Protein AF-A0A124E447-F1 (afdb_monomer_lite)

Organism: NCBI:txid144550

Foldseek 3Di:
DDDDDDDDDDDPDPPPQPQPPDDDDFPPDPAQKGWDGWGDDPPFIKTWIWGQPDPGIWIKIATPPVRDIDTHDPVNVVVVVVQDPVNVVVVCCPDPSVPDDDDDPDD

Structure (mmCIF, N/CA/C/O backbone):
data_AF-A0A124E447-F1
#
_entry.id   AF-A0A124E447-F1
#
loop_
_atom_site.group_PDB
_atom_site.id
_atom_site.type_symbol
_atom_site.label_atom_id
_atom_site.label_alt_id
_atom_site.label_comp_id
_atom_site.label_asym_id
_atom_site.label_entity_id
_atom_site.label_seq_id
_atom_site.pdbx_PDB_ins_code
_atom_site.Cartn_x
_atom_site.Cartn_y
_atom_site.Cartn_z
_atom_site.occupancy
_atom_site.B_iso_or_equiv
_atom_site.auth_seq_id
_atom_site.auth_comp_id
_atom_site.auth_asym_id
_atom_site.auth_atom_id
_atom_site.pdbx_PDB_model_num
ATOM 1 N N . MET A 1 1 ? 8.082 -10.561 59.383 1.00 50.31 1 MET A N 1
ATOM 2 C CA . MET A 1 1 ? 7.327 -9.709 58.445 1.00 50.31 1 MET A CA 1
ATOM 3 C C . MET A 1 1 ? 8.029 -9.699 57.097 1.00 50.31 1 MET A C 1
ATOM 5 O O . MET A 1 1 ? 9.166 -9.244 57.054 1.00 50.31 1 MET A O 1
ATOM 9 N N . PRO A 1 2 ? 7.384 -10.202 56.035 1.00 47.81 2 PRO A N 1
ATOM 10 C CA . PRO A 1 2 ? 7.639 -9.802 54.655 1.00 47.81 2 PRO A CA 1
ATOM 11 C C . PRO A 1 2 ? 6.439 -9.019 54.060 1.00 47.81 2 PRO A C 1
ATOM 13 O O . PRO A 1 2 ? 5.364 -9.020 54.665 1.00 47.81 2 PRO A O 1
ATOM 16 N N . PRO A 1 3 ? 6.638 -8.291 52.942 1.00 53.47 3 PRO A N 1
ATOM 17 C CA . PRO A 1 3 ? 5.895 -7.072 52.622 1.00 53.47 3 PRO A CA 1
ATOM 18 C C . PRO A 1 3 ? 4.687 -7.243 51.682 1.00 53.47 3 PRO A C 1
ATOM 20 O O . PRO A 1 3 ? 4.373 -8.323 51.190 1.00 53.47 3 PRO A O 1
ATOM 23 N N . LEU A 1 4 ? 4.029 -6.095 51.508 1.00 48.22 4 LEU A N 1
ATOM 24 C CA . LEU A 1 4 ? 2.782 -5.749 50.829 1.00 48.22 4 LEU A CA 1
ATOM 25 C C . LEU A 1 4 ? 2.629 -6.267 49.389 1.00 48.22 4 LEU A C 1
ATOM 27 O O . LEU A 1 4 ? 3.555 -6.224 48.583 1.00 48.22 4 LEU A O 1
ATOM 31 N N . GLN A 1 5 ? 1.390 -6.658 49.080 1.00 54.75 5 GLN A N 1
ATOM 32 C CA . GLN A 1 5 ? 0.861 -6.860 47.732 1.00 54.75 5 GLN A CA 1
ATOM 33 C C . GLN A 1 5 ? 0.923 -5.561 46.918 1.00 54.75 5 GLN A C 1
ATOM 35 O O . GLN A 1 5 ? 0.465 -4.518 47.382 1.00 54.75 5 GLN A O 1
ATOM 40 N N . HIS A 1 6 ? 1.391 -5.666 45.677 1.00 48.62 6 HIS A N 1
ATOM 41 C CA . HIS A 1 6 ? 1.031 -4.751 44.598 1.00 48.62 6 HIS A CA 1
ATOM 42 C C . HIS A 1 6 ? 0.311 -5.550 43.499 1.00 48.62 6 HIS A C 1
ATOM 44 O O . HIS A 1 6 ? 0.726 -6.676 43.212 1.00 48.62 6 HIS A O 1
ATOM 50 N N . PRO A 1 7 ? -0.780 -5.019 42.918 1.00 53.31 7 PRO A N 1
ATOM 51 C CA . PRO A 1 7 ? -1.469 -5.640 41.797 1.00 53.31 7 PRO A CA 1
ATOM 52 C C . PRO A 1 7 ? -0.794 -5.225 40.488 1.00 53.31 7 PRO A C 1
ATOM 54 O O . PRO A 1 7 ? -0.510 -4.042 40.311 1.00 53.31 7 PRO A O 1
ATOM 57 N N . ASP A 1 8 ? -0.612 -6.168 39.564 1.00 45.50 8 ASP A N 1
ATOM 58 C CA . ASP A 1 8 ? -0.240 -5.843 38.186 1.00 45.50 8 ASP A CA 1
ATOM 59 C C . ASP A 1 8 ? -1.381 -6.126 37.201 1.00 45.50 8 ASP A C 1
ATOM 61 O O . ASP A 1 8 ? -2.215 -7.010 37.431 1.00 45.50 8 ASP A O 1
ATOM 65 N N . PRO A 1 9 ? -1.464 -5.319 36.129 1.00 43.50 9 PRO A N 1
ATOM 66 C CA . PRO A 1 9 ? -2.703 -4.981 35.462 1.00 43.50 9 PRO A CA 1
ATOM 67 C C . PRO A 1 9 ? -2.891 -5.753 34.155 1.00 43.50 9 PRO A C 1
ATOM 69 O O . PRO A 1 9 ? -1.940 -6.096 33.464 1.00 43.50 9 PRO A O 1
ATOM 72 N N . ILE A 1 10 ? -4.166 -5.952 33.813 1.00 40.22 10 ILE A N 1
ATOM 73 C CA . ILE A 1 10 ? -4.711 -5.984 32.448 1.00 40.22 10 ILE A CA 1
ATOM 74 C C . ILE A 1 10 ? -3.850 -6.781 31.459 1.00 40.22 10 ILE A C 1
ATOM 76 O O . ILE A 1 10 ? -3.010 -6.252 30.736 1.00 40.22 10 ILE A O 1
ATOM 80 N N . THR A 1 11 ? -4.146 -8.076 31.387 1.00 38.34 11 THR A N 1
ATOM 81 C CA . THR A 1 11 ? -3.798 -8.964 30.279 1.00 38.34 11 THR A CA 1
ATOM 82 C C . THR A 1 11 ? -4.118 -8.291 28.940 1.00 38.34 11 THR A C 1
ATOM 84 O O . THR A 1 11 ? -5.271 -8.243 28.508 1.00 38.34 11 THR A O 1
ATOM 87 N N . SER A 1 12 ? -3.083 -7.767 28.285 1.00 36.66 12 SER A N 1
ATOM 88 C CA . SER A 1 12 ? -3.111 -7.318 26.897 1.00 36.66 12 SER A CA 1
ATOM 89 C C . SER A 1 12 ? -3.682 -8.429 26.018 1.00 36.66 12 SER A C 1
ATOM 91 O O . SER A 1 12 ? -3.065 -9.480 25.837 1.00 36.66 12 SER A O 1
ATOM 93 N N . ARG A 1 13 ? -4.885 -8.209 25.481 1.00 39.75 13 ARG A N 1
ATOM 94 C CA . ARG A 1 13 ? -5.482 -9.064 24.454 1.00 39.75 13 ARG A CA 1
ATOM 95 C C . ARG A 1 13 ? -4.649 -8.886 23.188 1.00 39.75 13 ARG A C 1
ATOM 97 O O . ARG A 1 13 ? -4.759 -7.871 22.508 1.00 39.75 13 ARG A O 1
ATOM 104 N N . ALA A 1 14 ? -3.788 -9.855 22.907 1.00 33.34 14 ALA A N 1
ATOM 105 C CA . ALA A 1 14 ? -3.136 -9.974 21.616 1.00 33.34 14 ALA A CA 1
ATOM 106 C C . ALA A 1 14 ? -4.225 -10.182 20.550 1.00 33.34 14 ALA A C 1
ATOM 108 O O . ALA A 1 14 ? -4.860 -11.235 20.503 1.00 33.34 14 ALA A 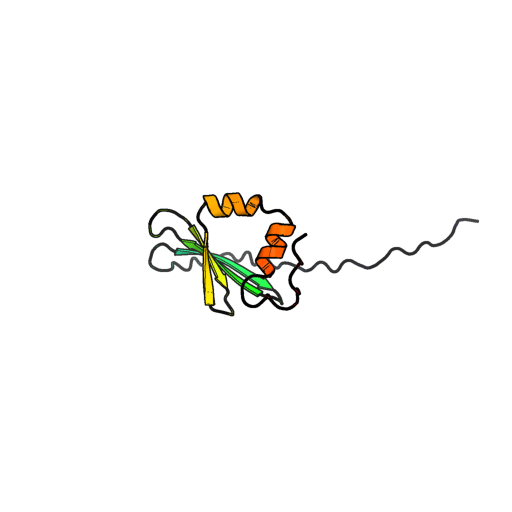O 1
ATOM 109 N N . LEU A 1 15 ? -4.475 -9.162 19.728 1.00 34.72 15 LEU A N 1
ATOM 110 C CA . LEU A 1 15 ? -5.196 -9.322 18.469 1.00 34.72 15 LEU A CA 1
ATOM 111 C C . LEU A 1 15 ? -4.318 -10.191 17.566 1.00 34.72 15 LEU A C 1
ATOM 113 O O . LEU A 1 15 ? -3.243 -9.780 17.129 1.00 34.72 15 LEU A O 1
ATOM 117 N N . ILE A 1 16 ? -4.747 -11.433 17.364 1.00 34.88 16 ILE A N 1
ATOM 118 C CA . ILE A 1 16 ? -4.091 -12.397 16.488 1.00 34.88 16 ILE A CA 1
ATOM 119 C C . ILE A 1 16 ? -4.351 -11.936 15.052 1.00 34.88 16 ILE A C 1
ATOM 121 O O . ILE A 1 16 ? -5.410 -12.196 14.485 1.00 34.88 16 ILE A O 1
ATOM 125 N N . LEU A 1 17 ? -3.377 -11.241 14.463 1.00 32.88 17 LEU A N 1
ATOM 126 C CA . LEU A 1 17 ? -3.309 -11.047 13.021 1.00 32.88 17 LEU A CA 1
ATOM 127 C C . LEU A 1 17 ? -3.038 -12.424 12.402 1.00 32.88 17 LEU A C 1
ATOM 129 O O . LEU A 1 17 ? -1.903 -12.903 12.389 1.00 32.88 17 LEU A O 1
ATOM 133 N N . THR A 1 18 ? -4.093 -13.100 11.952 1.00 35.06 18 THR A N 1
ATOM 134 C CA . THR A 1 18 ? -3.955 -14.379 11.254 1.00 35.06 18 THR A CA 1
ATOM 135 C C . THR A 1 18 ? -3.411 -14.092 9.859 1.00 35.06 18 THR A C 1
ATOM 137 O O . THR A 1 18 ? -4.161 -13.836 8.925 1.00 35.06 18 THR A O 1
ATOM 140 N N . VAL A 1 19 ? -2.086 -14.125 9.709 1.00 43.84 19 VAL A N 1
ATOM 141 C CA . VAL A 1 19 ? -1.462 -14.284 8.394 1.00 43.84 19 VAL A CA 1
ATOM 142 C C . VAL A 1 19 ? -1.733 -15.723 7.972 1.00 43.84 19 VAL A C 1
ATOM 144 O O . VAL A 1 19 ? -1.076 -16.650 8.446 1.00 43.84 19 VAL A O 1
ATOM 147 N N . VAL A 1 20 ? -2.731 -15.931 7.113 1.00 43.31 20 VAL A N 1
ATOM 148 C CA . VAL A 1 20 ? -2.947 -17.232 6.472 1.00 43.31 20 VAL A CA 1
ATOM 149 C C . VAL A 1 20 ? -1.808 -17.443 5.473 1.00 43.31 20 VAL A C 1
ATOM 151 O O . VAL A 1 20 ? -1.912 -17.120 4.296 1.00 43.31 20 VAL A O 1
ATOM 154 N N . CYS A 1 21 ? -0.679 -17.969 5.946 1.00 35.22 21 CYS A N 1
ATOM 155 C CA . CYS A 1 21 ? 0.343 -18.530 5.071 1.00 35.22 21 CYS A CA 1
ATOM 156 C C . CYS A 1 21 ? -0.105 -19.947 4.679 1.00 35.22 21 CYS A C 1
ATOM 158 O O . CYS A 1 21 ? 0.279 -20.936 5.302 1.00 35.22 21 CYS A O 1
ATOM 160 N N . GLY A 1 22 ? -1.004 -20.030 3.696 1.00 37.00 22 GLY A N 1
ATOM 161 C CA . GLY A 1 22 ? -1.438 -21.279 3.075 1.00 37.00 22 GLY A CA 1
ATOM 162 C C . GLY A 1 22 ? -0.641 -21.548 1.799 1.00 37.00 22 GLY A C 1
ATOM 163 O O . GLY A 1 22 ? -0.724 -20.788 0.839 1.00 37.00 22 GLY A O 1
ATOM 164 N N . ASN A 1 23 ? 0.137 -22.631 1.776 1.00 46.94 23 ASN A N 1
ATOM 165 C CA . ASN A 1 23 ? 0.728 -23.162 0.547 1.00 46.94 23 ASN A CA 1
ATOM 166 C C . ASN A 1 23 ? -0.372 -23.707 -0.387 1.00 46.94 23 ASN A C 1
ATOM 168 O O . ASN A 1 23 ? -1.298 -24.361 0.085 1.00 46.94 23 ASN A O 1
ATOM 172 N N . THR A 1 24 ? -0.176 -23.527 -1.705 1.00 45.59 24 THR A N 1
ATOM 173 C CA . THR A 1 24 ? -1.036 -23.907 -2.859 1.00 45.59 24 THR A CA 1
ATOM 174 C C . THR A 1 24 ? -2.359 -23.126 -2.908 1.00 45.59 24 THR A C 1
ATOM 176 O O . THR A 1 24 ? -3.161 -23.220 -1.996 1.00 45.59 24 THR A O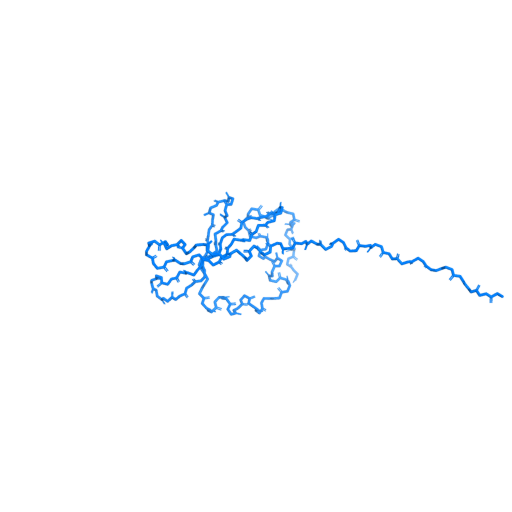 1
ATOM 179 N N . TRP A 1 25 ? -2.654 -22.274 -3.894 1.00 43.81 25 TRP A N 1
ATOM 180 C CA . TRP A 1 25 ? -2.529 -22.420 -5.345 1.00 43.81 25 TRP A CA 1
ATOM 181 C C . TRP A 1 25 ? -2.232 -21.061 -5.985 1.00 43.81 25 TRP A C 1
ATOM 183 O O . TRP A 1 25 ? -2.833 -20.053 -5.626 1.00 43.81 25 TRP A O 1
ATOM 193 N N . GLN A 1 26 ? -1.322 -21.027 -6.958 1.00 48.19 26 GLN A N 1
ATOM 194 C CA . GLN A 1 26 ? -1.164 -19.849 -7.806 1.00 48.19 26 GLN A CA 1
ATOM 195 C C . GLN A 1 26 ? -2.434 -19.683 -8.645 1.00 48.19 26 GLN A C 1
ATOM 197 O O . GLN A 1 26 ? -2.591 -20.341 -9.674 1.00 48.19 26 GLN A O 1
ATOM 202 N N . VAL A 1 27 ? -3.335 -18.799 -8.216 1.00 48.97 27 VAL A N 1
ATOM 203 C CA . VAL A 1 27 ? -4.365 -18.257 -9.099 1.00 48.97 27 VAL A CA 1
ATOM 204 C C . VAL A 1 27 ? -3.626 -17.379 -10.104 1.00 48.97 27 VAL A C 1
ATOM 206 O O . VAL A 1 27 ? -3.256 -16.237 -9.834 1.00 48.97 27 VAL A O 1
ATOM 209 N N . THR A 1 28 ? -3.305 -17.966 -11.253 1.00 52.62 28 THR A N 1
ATOM 210 C CA . THR A 1 28 ? -2.779 -17.245 -12.408 1.00 52.62 28 THR A CA 1
ATOM 211 C C . THR A 1 28 ? -3.922 -16.417 -12.978 1.00 52.62 28 THR A C 1
ATOM 213 O O . THR A 1 28 ? -4.723 -16.884 -13.781 1.00 52.62 28 THR A O 1
ATOM 216 N N . SER A 1 29 ? -4.034 -15.177 -12.508 1.00 51.59 29 SER A N 1
ATOM 217 C CA . SER A 1 29 ? -4.901 -14.185 -13.128 1.00 51.59 29 SER A CA 1
ATOM 218 C C . SER A 1 29 ? -4.308 -13.807 -14.486 1.00 51.59 29 SER A C 1
ATOM 220 O O . SER A 1 29 ? -3.138 -13.434 -14.604 1.00 51.59 29 SER A O 1
ATOM 222 N N . SER A 1 30 ? -5.105 -13.980 -15.535 1.00 57.94 30 SER A N 1
ATOM 223 C CA . SER A 1 30 ? -4.785 -13.577 -16.899 1.00 57.94 30 SER A CA 1
ATOM 224 C C . SER A 1 30 ? -4.385 -12.097 -16.949 1.00 57.94 30 SER A C 1
ATOM 226 O O . SER A 1 30 ? -5.101 -11.261 -16.408 1.00 57.94 30 SER A O 1
ATOM 228 N N . ALA A 1 31 ? -3.293 -11.790 -17.658 1.00 62.88 31 ALA A N 1
ATOM 229 C CA . ALA A 1 31 ? -2.741 -10.447 -17.880 1.00 62.88 31 ALA A CA 1
ATOM 230 C C . ALA A 1 31 ? -2.072 -9.800 -16.648 1.00 62.88 31 ALA A C 1
ATOM 232 O O . ALA A 1 31 ? -2.657 -8.973 -15.960 1.00 62.88 31 ALA A O 1
ATOM 233 N N . GLY A 1 32 ? -0.810 -10.164 -16.389 1.00 77.94 32 GLY A N 1
ATOM 234 C CA . GLY A 1 32 ? 0.168 -9.368 -15.625 1.00 77.94 32 GLY A CA 1
ATOM 235 C C . GLY A 1 32 ? -0.140 -9.035 -14.161 1.00 77.94 32 GLY A C 1
ATOM 236 O O . GLY A 1 32 ? 0.639 -8.316 -13.545 1.00 77.94 32 GLY A O 1
ATOM 237 N N . ARG A 1 33 ? -1.212 -9.558 -13.566 1.00 88.69 33 ARG A N 1
ATOM 238 C CA . ARG A 1 33 ? -1.532 -9.360 -12.148 1.00 88.69 33 ARG A CA 1
ATOM 239 C C . ARG A 1 33 ? -1.313 -10.654 -11.369 1.00 88.69 33 ARG A C 1
ATOM 241 O O . ARG A 1 33 ? -1.826 -11.706 -11.736 1.00 88.69 33 ARG A O 1
ATOM 248 N N . ARG A 1 34 ? -0.576 -10.575 -10.263 1.00 93.25 34 ARG A N 1
ATOM 249 C CA . ARG A 1 34 ? -0.334 -11.679 -9.328 1.00 93.25 34 ARG A CA 1
ATOM 250 C C . ARG A 1 34 ? -0.837 -11.296 -7.944 1.00 93.25 34 ARG A C 1
ATOM 252 O O . ARG A 1 34 ? -0.336 -10.346 -7.354 1.00 93.25 34 ARG A O 1
ATOM 259 N N . GLU A 1 35 ? -1.781 -12.051 -7.406 1.00 95.00 35 GLU A N 1
ATOM 260 C CA . GLU A 1 35 ? -2.219 -11.875 -6.021 1.00 95.00 35 GLU A CA 1
ATOM 261 C C . GLU A 1 35 ? -1.100 -12.245 -5.035 1.00 95.00 35 GLU A C 1
ATOM 263 O O . GLU A 1 35 ? -0.341 -13.193 -5.267 1.00 95.00 35 GLU A O 1
ATOM 268 N N . LEU A 1 36 ? -0.961 -11.457 -3.967 1.00 95.88 36 LEU A N 1
ATOM 269 C CA . LEU A 1 36 ? 0.073 -11.628 -2.946 1.00 95.88 36 LEU A CA 1
ATOM 270 C C . LEU A 1 36 ? -0.514 -12.066 -1.604 1.00 95.88 36 LEU A C 1
ATOM 272 O O . LEU A 1 36 ? 0.045 -12.964 -0.978 1.00 95.88 36 LEU A O 1
ATOM 276 N N . ALA A 1 37 ? -1.594 -11.419 -1.157 1.00 96.12 37 ALA A N 1
ATOM 277 C CA . ALA A 1 37 ? -2.243 -11.708 0.118 1.00 96.12 37 ALA A CA 1
ATOM 278 C C . ALA A 1 37 ? -3.652 -11.103 0.189 1.00 96.12 37 ALA A C 1
ATOM 280 O O . ALA A 1 37 ? -3.928 -10.088 -0.451 1.00 96.12 37 ALA A O 1
ATOM 281 N N . GLU A 1 38 ? -4.485 -11.664 1.061 1.00 97.44 38 GLU A N 1
ATOM 282 C CA . GLU A 1 38 ? -5.684 -11.014 1.593 1.00 97.44 38 GLU A CA 1
ATOM 283 C C . GLU A 1 38 ? -5.466 -10.707 3.079 1.00 97.44 38 GLU A C 1
ATOM 285 O O . GLU A 1 38 ? -4.969 -11.548 3.833 1.00 97.44 38 GLU A O 1
ATOM 290 N N . LEU A 1 39 ? -5.798 -9.487 3.495 1.00 95.81 39 LEU A N 1
ATOM 291 C CA . LEU A 1 39 ? -5.689 -9.014 4.872 1.00 95.81 39 LEU A CA 1
ATOM 292 C C . LEU A 1 39 ? -7.089 -8.663 5.362 1.00 95.81 39 LEU A C 1
ATOM 294 O O . LEU A 1 39 ? -7.716 -7.744 4.839 1.00 95.81 39 LEU A O 1
ATOM 298 N N . VAL A 1 40 ? -7.574 -9.404 6.355 1.00 94.06 40 VAL A N 1
ATOM 299 C CA . VAL A 1 40 ? -8.954 -9.296 6.837 1.00 94.06 40 VAL A CA 1
ATOM 300 C C . VAL A 1 40 ? -8.976 -9.220 8.358 1.00 94.06 40 VAL A C 1
ATOM 302 O O . VAL A 1 40 ? -8.283 -9.984 9.034 1.00 94.06 40 VAL A O 1
ATOM 305 N N . ASN A 1 41 ? -9.785 -8.309 8.891 1.00 90.94 41 ASN A N 1
ATOM 306 C CA . ASN A 1 41 ? -10.136 -8.221 10.306 1.00 90.94 41 ASN A CA 1
ATOM 307 C C . ASN A 1 41 ? -11.583 -7.717 10.469 1.00 90.94 41 ASN A C 1
ATOM 309 O O . ASN A 1 41 ? -12.340 -7.648 9.504 1.00 90.94 41 ASN A O 1
ATOM 313 N N . GLU A 1 42 ? -11.980 -7.378 11.694 1.00 91.88 42 GLU A N 1
ATOM 314 C CA . GLU A 1 42 ? -13.329 -6.900 12.007 1.00 91.88 42 GLU A CA 1
ATOM 315 C C . GLU A 1 42 ? -13.662 -5.496 11.468 1.00 91.88 42 GLU A C 1
ATOM 317 O O . GLU A 1 42 ? -14.814 -5.076 11.553 1.00 91.88 42 GLU A O 1
ATOM 322 N N . PHE A 1 43 ? -12.678 -4.770 10.934 1.00 87.38 43 PHE A N 1
ATOM 323 C CA . PHE A 1 43 ? -12.835 -3.399 10.443 1.00 87.38 43 PHE A CA 1
ATOM 324 C C . PHE A 1 43 ? -12.721 -3.281 8.922 1.00 87.38 43 PHE A C 1
ATOM 326 O O . PHE A 1 43 ? -13.273 -2.341 8.359 1.00 87.38 43 PHE A O 1
ATOM 333 N N . ALA A 1 44 ? -11.967 -4.170 8.267 1.00 88.94 44 ALA A N 1
ATOM 334 C CA . ALA A 1 44 ? -11.711 -4.103 6.833 1.00 88.94 44 ALA A CA 1
ATOM 335 C C . ALA A 1 44 ? -11.262 -5.452 6.251 1.00 88.94 44 ALA A C 1
ATOM 337 O O . ALA A 1 44 ? -10.674 -6.293 6.938 1.00 88.94 44 ALA A O 1
ATOM 338 N N . ALA A 1 45 ? -11.467 -5.608 4.943 1.00 94.50 45 ALA A N 1
ATOM 339 C CA . ALA A 1 45 ? -10.965 -6.721 4.150 1.00 94.50 45 ALA A CA 1
ATOM 340 C C . ALA A 1 45 ? -10.311 -6.178 2.874 1.00 94.50 45 ALA A C 1
ATOM 342 O O . ALA A 1 45 ? -10.989 -5.586 2.042 1.00 94.50 45 ALA A O 1
ATOM 343 N N . VAL A 1 46 ? -9.003 -6.376 2.701 1.00 96.62 46 VAL A N 1
ATOM 344 C CA . VAL A 1 46 ? -8.272 -5.895 1.518 1.00 96.62 46 VAL A CA 1
ATOM 345 C C . VAL A 1 46 ? -7.510 -7.015 0.823 1.00 96.62 46 VAL A C 1
ATOM 347 O O . VAL A 1 46 ? -6.910 -7.873 1.471 1.00 96.62 46 VAL A O 1
ATOM 350 N N . ARG A 1 47 ? -7.471 -6.979 -0.509 1.00 97.88 47 ARG A N 1
ATOM 351 C CA . ARG A 1 47 ? -6.618 -7.835 -1.337 1.00 97.88 47 ARG A CA 1
ATOM 352 C C . ARG A 1 47 ? -5.433 -7.042 -1.860 1.00 97.88 47 ARG A C 1
ATOM 354 O O . ARG A 1 47 ? -5.581 -5.963 -2.429 1.00 97.88 47 ARG A O 1
ATOM 361 N N . VAL A 1 48 ? -4.248 -7.619 -1.718 1.00 97.62 48 VAL A N 1
ATOM 362 C CA . VAL A 1 48 ? -2.985 -7.057 -2.191 1.00 97.62 48 VAL A CA 1
ATOM 363 C C . VAL A 1 48 ? -2.488 -7.877 -3.375 1.00 97.62 48 VAL A C 1
ATOM 365 O O . VAL A 1 48 ? -2.411 -9.105 -3.324 1.00 97.62 48 VAL A O 1
ATOM 368 N N . SER A 1 49 ? -2.147 -7.208 -4.470 1.00 96.81 49 SER A N 1
ATOM 369 C CA . SER A 1 49 ? -1.634 -7.829 -5.692 1.00 96.81 49 SER A CA 1
ATOM 370 C C . SER A 1 49 ? -0.431 -7.060 -6.239 1.00 96.81 49 SER A C 1
ATOM 372 O O . SER A 1 49 ? -0.348 -5.844 -6.112 1.00 96.81 49 SER A O 1
ATOM 374 N N . LEU A 1 50 ? 0.487 -7.760 -6.897 1.00 95.56 50 LEU A N 1
ATOM 375 C CA . LEU A 1 50 ? 1.495 -7.167 -7.768 1.00 95.56 50 LEU A CA 1
ATOM 376 C C . LEU A 1 50 ? 0.921 -7.059 -9.184 1.00 95.56 50 LEU A C 1
ATOM 378 O O . LEU A 1 50 ? 0.580 -8.075 -9.786 1.00 95.56 50 LEU A O 1
ATOM 382 N N . ASP A 1 51 ? 0.842 -5.848 -9.722 1.00 93.25 51 ASP A N 1
ATOM 383 C CA . ASP A 1 51 ? 0.497 -5.582 -11.120 1.00 93.25 51 ASP A CA 1
ATOM 384 C C . ASP A 1 51 ? 1.771 -5.235 -11.897 1.00 93.25 51 ASP A C 1
ATOM 386 O O . ASP A 1 51 ? 2.472 -4.284 -11.558 1.00 93.25 51 ASP A O 1
ATOM 390 N N . VAL A 1 52 ? 2.093 -6.018 -12.927 1.00 89.81 52 VAL A N 1
ATOM 391 C CA . VAL A 1 52 ? 3.236 -5.787 -13.829 1.00 89.81 52 VAL A CA 1
ATOM 392 C C . VAL A 1 52 ? 2.804 -5.304 -15.216 1.00 89.81 52 VAL A C 1
ATOM 394 O O . VAL A 1 52 ? 3.603 -5.308 -16.150 1.00 89.81 52 VAL A O 1
ATOM 397 N N . ASN A 1 53 ? 1.547 -4.884 -15.366 1.00 83.06 53 ASN A N 1
ATOM 398 C CA . ASN A 1 53 ? 1.050 -4.305 -16.606 1.00 83.06 53 ASN A CA 1
ATOM 399 C C . ASN A 1 53 ? 1.441 -2.819 -16.725 1.00 83.06 53 ASN A C 1
ATOM 401 O O . ASN A 1 53 ? 1.409 -2.064 -15.754 1.00 83.06 53 ASN A O 1
ATOM 405 N N . GLY A 1 54 ? 1.740 -2.361 -17.945 1.00 72.38 54 GLY A N 1
ATOM 406 C CA . GLY A 1 54 ? 1.990 -0.942 -18.233 1.00 72.38 54 GLY A CA 1
ATOM 407 C C . GLY A 1 54 ? 3.408 -0.462 -17.893 1.00 72.38 54 GLY A C 1
ATOM 408 O O . GLY A 1 54 ? 4.381 -1.177 -18.111 1.00 72.38 54 GLY 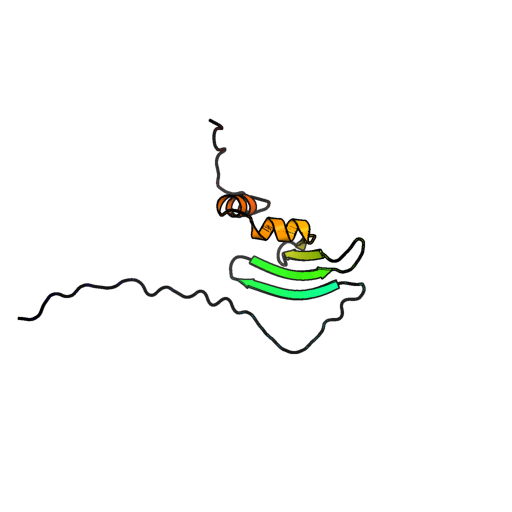A O 1
ATOM 409 N N . ASN A 1 55 ? 3.532 0.776 -17.396 1.00 73.94 55 ASN A N 1
ATOM 410 C CA . ASN A 1 55 ? 4.800 1.523 -17.258 1.00 73.94 55 ASN A CA 1
ATOM 411 C C . ASN A 1 55 ? 5.715 1.065 -16.097 1.00 73.94 55 ASN A C 1
ATOM 413 O O . ASN A 1 55 ? 6.550 1.839 -15.629 1.00 73.94 55 ASN A O 1
ATOM 417 N N . GLY A 1 56 ? 5.568 -0.170 -15.618 1.00 84.25 56 GLY A N 1
ATOM 418 C CA . GLY A 1 56 ? 6.376 -0.747 -14.543 1.00 84.25 56 GLY A CA 1
ATOM 419 C C . GLY A 1 56 ? 5.544 -1.400 -13.434 1.00 84.25 56 GLY A C 1
ATOM 420 O O . GLY A 1 56 ? 4.325 -1.229 -13.391 1.00 84.25 56 GLY A O 1
ATOM 421 N N . PRO A 1 57 ? 6.194 -2.160 -12.532 1.00 92.62 57 PRO A N 1
ATOM 422 C CA . PRO A 1 57 ? 5.516 -2.886 -11.465 1.00 92.62 57 PRO A CA 1
ATOM 423 C C . PRO A 1 57 ? 4.891 -1.931 -10.444 1.00 92.62 57 PRO A C 1
ATOM 425 O O . PRO A 1 57 ? 5.522 -0.965 -10.011 1.00 92.62 57 PRO A O 1
ATOM 428 N N . ARG A 1 58 ? 3.662 -2.228 -10.025 1.00 96.00 58 ARG A N 1
ATOM 429 C CA . ARG A 1 58 ? 2.894 -1.466 -9.033 1.00 96.00 58 ARG A CA 1
ATOM 430 C C . ARG A 1 58 ? 2.235 -2.413 -8.040 1.00 96.00 58 ARG A C 1
ATOM 432 O O . ARG A 1 58 ? 1.890 -3.544 -8.382 1.00 96.00 58 ARG A O 1
ATOM 439 N N . LEU A 1 59 ? 2.037 -1.945 -6.814 1.00 96.62 59 LEU A N 1
ATOM 440 C CA . LEU A 1 59 ? 1.221 -2.644 -5.830 1.00 96.62 59 LEU A CA 1
ATOM 441 C C . LEU A 1 59 ? -0.231 -2.206 -6.002 1.00 96.62 59 LEU A C 1
ATOM 443 O O . LEU A 1 59 ? -0.531 -1.023 -5.892 1.00 96.62 59 LEU A O 1
ATOM 447 N N . LEU A 1 60 ? -1.121 -3.149 -6.271 1.00 96.19 60 LEU A N 1
ATOM 448 C CA . LEU A 1 60 ? -2.557 -2.923 -6.276 1.00 96.19 60 LEU A CA 1
ATOM 449 C C . LEU A 1 60 ? -3.130 -3.326 -4.920 1.00 96.19 60 LEU A C 1
ATOM 451 O O . LEU A 1 60 ? -2.932 -4.458 -4.474 1.00 96.19 60 LEU A O 1
ATOM 455 N N . VAL A 1 61 ? -3.848 -2.402 -4.294 1.00 96.56 61 VAL A N 1
ATOM 456 C CA . VAL A 1 61 ? -4.615 -2.636 -3.070 1.00 96.56 61 VAL A CA 1
ATOM 457 C C . VAL A 1 61 ? -6.089 -2.447 -3.405 1.00 96.56 61 VAL A C 1
ATOM 459 O O . VAL A 1 61 ? -6.482 -1.370 -3.845 1.00 96.56 61 VAL A O 1
ATOM 462 N N . GLU A 1 62 ? -6.878 -3.500 -3.228 1.00 96.44 62 GLU A N 1
ATOM 463 C CA . GLU A 1 62 ? -8.332 -3.523 -3.415 1.00 96.44 62 GLU A CA 1
ATOM 464 C C . GLU A 1 62 ? -9.014 -3.661 -2.057 1.00 96.44 62 GLU A C 1
ATOM 466 O O . GLU A 1 62 ? -8.687 -4.574 -1.302 1.00 96.44 62 GLU A O 1
ATOM 471 N N . ASP A 1 63 ? -9.977 -2.794 -1.767 1.00 94.31 63 ASP A N 1
ATOM 472 C CA . ASP A 1 63 ? -10.944 -3.013 -0.697 1.00 94.31 63 ASP A CA 1
ATOM 473 C C . ASP A 1 63 ? -12.024 -3.985 -1.184 1.00 94.31 63 ASP A C 1
ATOM 475 O O . ASP A 1 63 ? -12.710 -3.729 -2.175 1.00 94.31 63 ASP A O 1
ATOM 479 N N . LEU A 1 64 ? -12.157 -5.117 -0.496 1.00 94.25 64 LEU A N 1
ATOM 480 C CA . LEU A 1 64 ? -13.083 -6.186 -0.860 1.00 94.25 64 LEU A CA 1
ATOM 481 C C . LEU A 1 64 ? -14.535 -5.842 -0.513 1.00 94.25 64 LEU A C 1
ATOM 483 O O . LEU A 1 64 ? -15.439 -6.442 -1.093 1.00 94.25 64 LEU A O 1
ATOM 487 N N . GLU A 1 65 ? -14.769 -4.889 0.395 1.00 90.75 65 GLU A N 1
ATOM 488 C CA . GLU A 1 65 ? -16.121 -4.463 0.758 1.00 90.75 65 GLU A CA 1
ATOM 489 C C . GLU A 1 65 ? -16.681 -3.444 -0.241 1.00 90.75 65 GLU A C 1
ATOM 491 O O . GLU A 1 65 ? -17.754 -3.652 -0.809 1.00 90.75 65 GLU A O 1
ATOM 496 N N . SER A 1 66 ? -15.956 -2.350 -0.500 1.00 88.88 66 SER A N 1
ATOM 497 C CA . SER A 1 66 ? -16.425 -1.300 -1.417 1.00 88.88 66 SER A CA 1
ATOM 498 C C . SER A 1 66 ? -16.048 -1.521 -2.885 1.00 88.88 66 SER A C 1
ATOM 500 O O . SER A 1 66 ? -16.574 -0.831 -3.764 1.00 88.88 66 SER A O 1
ATOM 502 N N . GLY A 1 67 ? -15.106 -2.425 -3.171 1.00 91.19 67 GLY A N 1
ATOM 503 C CA . GLY A 1 67 ? -14.524 -2.617 -4.503 1.00 91.19 67 GLY A CA 1
ATOM 504 C C . GLY A 1 67 ? -13.609 -1.472 -4.964 1.00 91.19 67 GLY A C 1
ATOM 505 O O . GLY A 1 67 ? -13.140 -1.482 -6.106 1.00 91.19 67 GLY A O 1
ATOM 506 N N . GLN A 1 68 ? -13.361 -0.464 -4.118 1.00 92.44 68 GLN A N 1
ATOM 507 C CA . GLN A 1 68 ? -12.408 0.604 -4.419 1.00 92.44 68 GLN A CA 1
ATOM 508 C C . GLN A 1 68 ? -10.983 0.059 -4.451 1.00 92.44 68 GLN A C 1
ATOM 510 O O . GLN A 1 68 ? -10.650 -0.902 -3.760 1.00 92.44 68 GLN A O 1
ATOM 515 N N . HIS A 1 69 ? -10.120 0.687 -5.246 1.00 93.94 69 HIS A N 1
ATOM 516 C CA . HIS A 1 69 ? -8.740 0.243 -5.365 1.00 93.94 69 HIS A CA 1
ATOM 517 C C . HIS A 1 69 ? -7.772 1.373 -5.685 1.00 93.94 69 HIS A C 1
ATOM 519 O O . HIS A 1 69 ? -8.149 2.412 -6.227 1.00 93.94 69 HIS A O 1
ATOM 525 N N . VAL A 1 70 ? -6.499 1.136 -5.380 1.00 94.44 70 VAL A N 1
ATOM 526 C CA . VAL A 1 70 ? -5.396 2.043 -5.699 1.00 94.44 70 VAL A CA 1
ATOM 527 C C . VAL A 1 70 ? -4.188 1.263 -6.205 1.00 94.44 70 VAL A C 1
ATOM 529 O O . VAL A 1 70 ? -3.874 0.183 -5.704 1.00 94.44 70 VAL A O 1
ATOM 532 N N . PHE A 1 71 ? -3.495 1.827 -7.194 1.00 94.75 71 PHE A N 1
ATOM 533 C CA . PHE A 1 71 ? -2.185 1.359 -7.635 1.00 94.75 71 PHE A CA 1
ATOM 534 C C . PHE A 1 71 ? -1.109 2.269 -7.053 1.00 94.75 71 PHE A C 1
ATOM 536 O O . PHE A 1 71 ? -1.161 3.475 -7.265 1.00 94.75 71 PHE A O 1
ATOM 543 N N . LEU A 1 72 ? -0.122 1.687 -6.382 1.00 95.19 72 LEU A N 1
ATOM 544 C CA . LEU A 1 72 ? 1.009 2.397 -5.797 1.00 95.19 72 LEU A CA 1
ATOM 545 C C . LEU A 1 72 ? 2.287 2.000 -6.529 1.00 95.19 72 LEU A C 1
ATOM 547 O O . LEU A 1 72 ? 2.673 0.826 -6.558 1.00 95.19 72 LEU A O 1
ATOM 551 N N . CYS A 1 73 ? 2.952 2.973 -7.140 1.00 94.94 73 CYS A N 1
ATOM 552 C CA . CYS A 1 73 ? 4.258 2.768 -7.747 1.00 94.94 73 CYS A CA 1
ATOM 553 C C . CYS A 1 73 ? 5.366 2.672 -6.676 1.00 94.94 73 CYS A C 1
ATOM 555 O O . CYS A 1 73 ? 5.153 3.036 -5.515 1.00 94.94 73 CYS A O 1
ATOM 557 N N . PRO A 1 74 ? 6.583 2.225 -7.041 1.00 95.12 74 PRO A N 1
ATOM 558 C CA . PRO A 1 74 ? 7.681 2.093 -6.084 1.00 95.12 74 PRO A CA 1
ATOM 559 C C . PRO A 1 74 ? 8.024 3.389 -5.334 1.00 95.12 74 PRO A C 1
ATOM 561 O O . PRO A 1 74 ? 8.384 3.330 -4.162 1.00 95.12 74 PRO A O 1
ATOM 564 N N . LEU A 1 75 ? 7.882 4.558 -5.971 1.00 94.88 75 LEU A N 1
ATOM 565 C CA . LEU A 1 75 ? 8.137 5.854 -5.329 1.00 94.88 75 LEU A CA 1
ATOM 566 C C . LEU A 1 75 ? 7.079 6.203 -4.270 1.00 94.88 75 LEU A C 1
ATOM 568 O O . LEU A 1 75 ? 7.418 6.703 -3.195 1.00 94.88 75 LEU A O 1
ATOM 572 N N . GLU A 1 76 ? 5.807 5.921 -4.553 1.00 94.62 76 GLU A N 1
ATOM 573 C CA . GLU A 1 76 ? 4.710 6.120 -3.598 1.00 94.62 76 GLU A CA 1
ATOM 574 C C . GLU A 1 76 ? 4.855 5.168 -2.411 1.00 94.62 76 GLU A C 1
ATOM 576 O O . GLU A 1 76 ? 4.714 5.596 -1.271 1.00 94.62 76 GLU A O 1
ATOM 581 N N . LEU A 1 77 ? 5.236 3.909 -2.655 1.00 96.19 77 LEU A N 1
ATOM 582 C CA . LEU A 1 77 ? 5.523 2.938 -1.594 1.00 96.19 77 LEU A CA 1
ATOM 583 C C . LEU A 1 77 ? 6.729 3.354 -0.746 1.00 96.19 77 LEU A C 1
ATOM 585 O O . LEU A 1 77 ? 6.672 3.260 0.477 1.00 96.19 77 LEU A O 1
ATOM 589 N N . ALA A 1 78 ? 7.804 3.850 -1.365 1.00 96.88 78 ALA A N 1
ATOM 590 C CA . ALA A 1 78 ? 8.953 4.370 -0.628 1.00 96.88 78 ALA A CA 1
ATOM 591 C C . ALA A 1 78 ? 8.530 5.526 0.288 1.00 96.88 78 ALA A C 1
ATOM 593 O O . ALA A 1 78 ? 8.829 5.501 1.480 1.00 96.88 78 ALA A O 1
ATOM 594 N N . SER A 1 79 ? 7.752 6.476 -0.234 1.00 95.44 79 SER A N 1
ATOM 595 C CA . SER A 1 79 ? 7.187 7.577 0.555 1.00 95.44 79 SER A CA 1
ATOM 596 C C . SER A 1 79 ? 6.259 7.075 1.667 1.00 95.44 79 SER A C 1
ATOM 598 O O . SER A 1 79 ? 6.342 7.552 2.794 1.00 95.44 79 SER A O 1
ATOM 600 N N . PHE A 1 80 ? 5.440 6.055 1.391 1.00 94.19 80 PHE A N 1
ATOM 601 C CA . PHE A 1 80 ? 4.547 5.428 2.367 1.00 94.19 80 PHE A CA 1
ATOM 602 C C . PHE A 1 80 ? 5.311 4.880 3.578 1.00 94.19 80 PHE A C 1
ATOM 604 O O . PHE A 1 80 ? 4.862 5.042 4.710 1.00 94.19 80 PHE A O 1
ATOM 611 N N . THR A 1 81 ? 6.502 4.302 3.377 1.00 95.44 81 THR A N 1
ATOM 612 C CA . THR A 1 81 ? 7.341 3.833 4.500 1.00 95.44 81 THR A CA 1
ATOM 613 C C . THR A 1 81 ? 7.895 4.956 5.378 1.00 95.44 81 THR A C 1
ATOM 615 O O . THR A 1 81 ? 8.325 4.689 6.497 1.00 95.44 81 THR A O 1
ATOM 618 N N . GLN A 1 82 ? 7.894 6.195 4.883 1.00 96.19 82 GLN A N 1
ATOM 619 C CA . GLN A 1 82 ? 8.383 7.379 5.593 1.00 96.19 82 GLN A CA 1
ATOM 620 C C . GLN A 1 82 ? 7.251 8.195 6.237 1.00 96.19 82 GLN A C 1
ATOM 622 O O . GLN A 1 82 ? 7.527 9.195 6.897 1.00 96.19 82 GLN A O 1
ATOM 627 N N . ALA A 1 83 ? 5.990 7.790 6.051 1.00 94.25 83 ALA A N 1
ATOM 628 C CA . ALA A 1 83 ? 4.833 8.503 6.577 1.00 94.25 83 ALA A CA 1
ATOM 629 C C . ALA A 1 83 ? 4.887 8.603 8.110 1.00 94.25 83 ALA A C 1
ATOM 631 O O . ALA A 1 83 ? 5.053 7.606 8.825 1.00 94.25 83 ALA A O 1
ATOM 632 N N . THR A 1 84 ? 4.709 9.816 8.633 1.00 94.62 84 THR A N 1
ATOM 633 C CA . THR A 1 84 ? 4.627 10.051 10.075 1.00 94.62 84 THR A CA 1
ATOM 634 C C . THR A 1 84 ? 3.328 9.460 10.646 1.00 94.62 84 THR A C 1
ATOM 636 O O . THR A 1 84 ? 2.404 9.105 9.908 1.00 94.62 84 THR A O 1
ATOM 639 N N . PRO A 1 85 ? 3.194 9.315 11.978 1.00 92.12 85 PRO A N 1
ATOM 640 C CA . PRO A 1 85 ? 1.909 8.962 12.580 1.00 92.12 85 PRO A CA 1
ATOM 641 C C . PRO A 1 85 ? 0.764 9.902 12.177 1.00 92.12 85 PRO A C 1
ATOM 643 O O . PRO A 1 85 ? -0.337 9.410 11.956 1.00 92.12 85 PRO A O 1
ATOM 646 N N . GLN A 1 86 ? 1.029 11.207 12.033 1.00 88.88 86 GLN A N 1
ATOM 647 C CA . GLN A 1 86 ? 0.012 12.172 11.613 1.00 88.88 86 GLN A CA 1
ATOM 648 C C . GLN A 1 86 ? -0.415 11.935 10.163 1.00 88.88 86 GLN A C 1
ATOM 650 O O . GLN A 1 86 ? -1.608 11.880 9.906 1.00 88.88 86 GLN A O 1
ATOM 655 N N . ASP A 1 87 ? 0.529 11.703 9.244 1.00 91.19 87 ASP A N 1
ATOM 656 C CA . ASP A 1 87 ? 0.200 11.417 7.837 1.00 91.19 87 ASP A CA 1
ATOM 657 C C . ASP A 1 87 ? -0.698 10.173 7.711 1.00 91.19 87 ASP A C 1
ATOM 659 O O . ASP A 1 87 ? -1.643 10.140 6.925 1.00 91.19 87 ASP A O 1
ATOM 663 N N . ARG A 1 88 ? -0.431 9.145 8.528 1.00 88.62 88 ARG A N 1
ATOM 664 C CA . ARG A 1 88 ? -1.236 7.915 8.563 1.00 88.62 88 ARG A CA 1
ATOM 665 C C . ARG A 1 88 ? -2.620 8.136 9.168 1.00 88.62 88 ARG A C 1
ATOM 667 O O . AR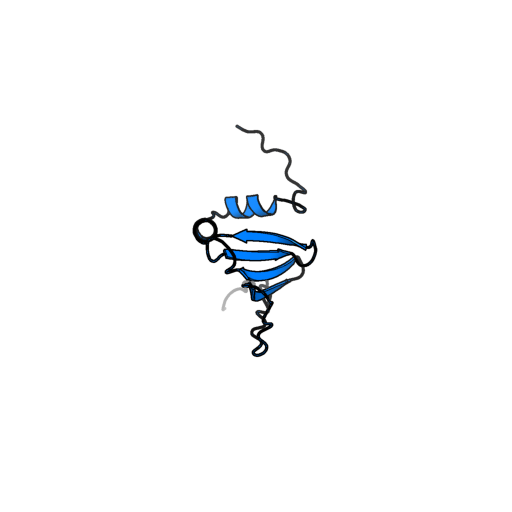G A 1 88 ? -3.581 7.548 8.682 1.00 88.62 88 ARG A O 1
ATOM 674 N N . GLU A 1 89 ? -2.724 8.960 10.211 1.00 85.94 89 GLU A N 1
ATOM 675 C CA . GLU A 1 89 ? -4.016 9.379 10.766 1.00 85.94 89 GLU A CA 1
ATOM 676 C C . GLU A 1 89 ? -4.820 10.137 9.700 1.00 85.94 89 GLU A C 1
ATOM 678 O O . GLU A 1 89 ? -5.981 9.820 9.467 1.00 85.94 89 GLU A O 1
ATOM 683 N N . ASP A 1 90 ? -4.175 11.063 8.989 1.00 85.88 90 ASP A N 1
ATOM 684 C CA . ASP A 1 90 ? -4.762 11.871 7.919 1.00 85.88 90 ASP A CA 1
ATOM 685 C C . ASP A 1 90 ? -5.333 11.014 6.777 1.00 85.88 90 ASP A C 1
ATOM 687 O O . ASP A 1 90 ? -6.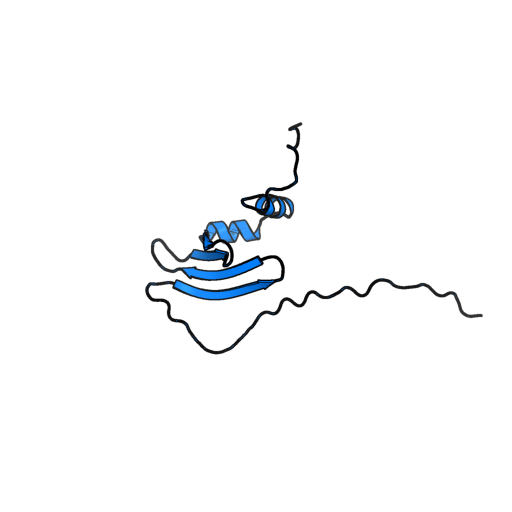401 11.320 6.243 1.00 85.88 90 ASP A O 1
ATOM 691 N N . TRP A 1 91 ? -4.695 9.887 6.455 1.00 84.12 91 TRP A N 1
ATOM 692 C CA . TRP A 1 91 ? -5.213 8.930 5.473 1.00 84.12 91 TRP A CA 1
ATOM 693 C C . TRP A 1 91 ? -6.459 8.175 5.918 1.00 84.12 91 TRP A C 1
ATOM 695 O O . TRP A 1 91 ? -7.325 7.913 5.081 1.00 84.12 91 TRP A O 1
ATOM 705 N N . LEU A 1 92 ? -6.597 7.867 7.210 1.00 82.50 92 LEU A N 1
ATOM 706 C CA . LEU A 1 92 ? -7.830 7.274 7.733 1.00 82.50 92 LEU A CA 1
ATOM 707 C C . LEU A 1 92 ? -9.017 8.23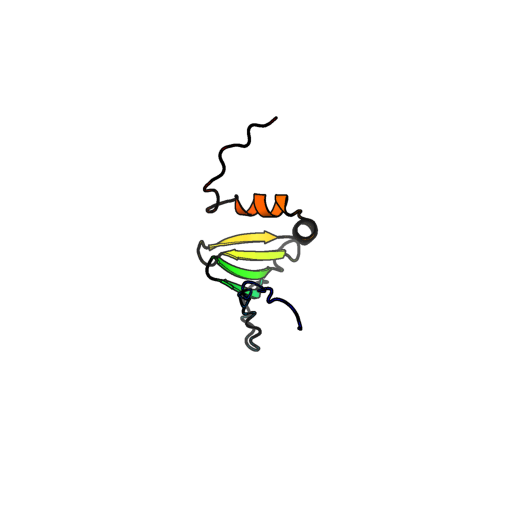3 7.606 1.00 82.50 92 LEU A C 1
ATOM 709 O O . LEU A 1 92 ? -10.153 7.789 7.632 1.00 82.50 92 LEU A O 1
ATOM 713 N N . TRP A 1 93 ? -8.784 9.530 7.403 1.00 77.44 93 TRP A N 1
ATOM 714 C CA . TRP A 1 93 ? -9.845 10.511 7.171 1.00 77.44 93 TRP A CA 1
ATOM 715 C C . TRP A 1 93 ? -10.204 10.691 5.686 1.00 77.44 93 TRP A C 1
ATOM 717 O O . TRP A 1 93 ? -10.987 11.578 5.333 1.00 77.44 93 TRP A O 1
ATOM 727 N N . VAL A 1 94 ? -9.667 9.871 4.781 1.00 73.38 94 VAL A N 1
ATOM 728 C CA . VAL A 1 94 ? -10.057 9.865 3.364 1.00 73.38 94 VAL A CA 1
ATOM 729 C C . VAL A 1 94 ? -11.216 8.877 3.146 1.00 73.38 94 VAL A C 1
ATOM 731 O O . VAL A 1 94 ? -11.264 7.802 3.732 1.00 73.38 94 VAL A O 1
ATOM 734 N N . GLY A 1 95 ? -12.178 9.227 2.283 1.00 71.25 95 GLY A N 1
ATOM 735 C CA . GLY A 1 95 ? -13.287 8.331 1.923 1.00 71.25 95 GLY A CA 1
ATOM 736 C C . GLY A 1 95 ? -14.346 8.157 3.021 1.00 71.25 95 GLY A C 1
ATOM 737 O O . GLY A 1 95 ? -14.753 9.128 3.658 1.00 71.25 95 GLY A O 1
ATOM 738 N N . ASN A 1 96 ? -14.835 6.929 3.206 1.00 66.88 96 ASN A N 1
ATOM 739 C CA . ASN A 1 96 ? -15.985 6.627 4.073 1.00 66.88 96 ASN A CA 1
ATOM 740 C C . ASN A 1 96 ? -15.710 6.799 5.579 1.00 66.88 96 ASN A C 1
ATOM 742 O O . ASN A 1 96 ? -16.650 6.892 6.361 1.00 66.88 96 ASN A O 1
ATOM 746 N N . PHE A 1 97 ? -14.448 6.914 5.988 1.00 64.25 97 PHE A N 1
ATOM 747 C CA . PHE A 1 97 ? -14.036 7.057 7.389 1.00 64.25 97 PHE A CA 1
ATOM 748 C C . PHE A 1 97 ? -13.955 8.526 7.864 1.00 64.25 97 PHE A C 1
ATOM 750 O O . PHE A 1 97 ? -13.470 8.817 8.950 1.00 64.25 97 PHE A O 1
ATOM 757 N N . ARG A 1 98 ? -14.476 9.480 7.076 1.00 61.56 98 ARG A N 1
ATOM 758 C CA . ARG A 1 98 ? -14.466 10.939 7.338 1.00 61.56 98 ARG A CA 1
ATOM 759 C C . ARG A 1 98 ? -15.221 11.419 8.586 1.00 61.56 98 ARG A C 1
ATOM 761 O O . ARG A 1 98 ? -15.155 12.607 8.908 1.00 61.56 98 ARG A O 1
ATOM 768 N N . GLY A 1 99 ? -16.004 10.566 9.236 1.00 53.00 99 GLY A N 1
ATOM 769 C CA . GLY A 1 99 ? -16.866 10.979 10.338 1.00 53.00 99 GLY A CA 1
ATOM 770 C C . GLY A 1 99 ? -16.055 11.351 11.578 1.00 53.00 99 GLY A C 1
ATOM 771 O O . GLY A 1 99 ? -15.470 10.468 12.180 1.00 53.00 99 GLY A O 1
ATOM 772 N N . GLU A 1 100 ? -16.099 12.633 11.974 1.00 51.69 100 GLU A N 1
ATOM 773 C CA . GLU A 1 100 ? -15.826 13.165 13.334 1.00 51.69 100 GLU A CA 1
ATOM 774 C C . GLU A 1 100 ? -14.605 14.082 13.570 1.00 51.69 100 GLU A C 1
ATOM 776 O O . GLU A 1 100 ? -14.199 14.274 14.717 1.00 51.69 100 GLU A O 1
ATOM 781 N N . ARG A 1 101 ? -14.096 14.822 12.572 1.00 49.38 101 ARG A N 1
ATOM 782 C CA . ARG A 1 101 ? -13.376 16.082 12.878 1.00 49.38 101 ARG A CA 1
ATOM 783 C C . ARG A 1 101 ? -14.106 17.318 12.367 1.00 49.38 101 ARG A C 1
ATOM 785 O O . ARG A 1 101 ? -14.266 17.526 11.168 1.00 49.38 101 ARG A O 1
ATOM 792 N N . ARG A 1 102 ? -14.503 18.187 13.311 1.00 53.62 102 ARG A N 1
ATOM 793 C CA . ARG A 1 102 ? -14.750 19.606 13.016 1.00 53.62 102 ARG A CA 1
ATOM 794 C C . ARG A 1 102 ? -13.461 20.202 12.427 1.00 53.62 102 ARG A C 1
ATOM 796 O O . ARG A 1 102 ? -12.381 19.780 12.851 1.00 53.62 102 ARG A O 1
ATOM 803 N N . PRO A 1 103 ? -13.549 21.166 11.494 1.00 52.06 103 PRO A N 1
ATOM 804 C CA . PRO A 1 103 ? -12.375 21.795 10.903 1.00 52.06 103 PRO A CA 1
ATOM 805 C C . PRO A 1 103 ? -11.417 22.265 12.001 1.00 52.06 103 PRO A C 1
ATOM 807 O O . PRO A 1 103 ? -11.839 22.952 12.932 1.00 52.06 103 PRO A O 1
ATOM 810 N N . ARG A 1 104 ? -10.135 21.894 11.907 1.00 56.47 104 ARG A N 1
ATOM 811 C CA . ARG A 1 104 ? -9.092 22.598 12.659 1.00 56.47 104 ARG A CA 1
ATOM 812 C C . ARG A 1 104 ? -9.112 24.030 12.135 1.00 56.47 104 ARG A C 1
ATOM 814 O O . ARG A 1 104 ? -8.757 24.254 10.979 1.00 56.47 104 ARG A O 1
ATOM 821 N N . GLU A 1 105 ? -9.574 24.972 12.953 1.00 56.69 105 GLU A N 1
ATOM 822 C CA . GLU A 1 105 ? -9.335 26.390 12.704 1.00 56.69 105 GLU A CA 1
ATOM 823 C C . GLU A 1 105 ? -7.826 26.564 12.524 1.00 56.69 105 GLU A C 1
ATOM 825 O O . GLU A 1 105 ? -7.034 26.260 13.420 1.00 56.69 105 GLU A O 1
ATOM 830 N N . GLN A 1 106 ? -7.442 26.942 11.307 1.00 50.47 106 GLN A N 1
ATOM 831 C CA . GLN A 1 106 ? -6.072 27.274 10.952 1.00 50.47 106 GLN A CA 1
ATOM 832 C C . GLN A 1 106 ? -5.652 28.452 11.835 1.00 50.47 106 GLN A C 1
ATOM 834 O O . GLN A 1 106 ? -6.331 29.480 11.845 1.00 50.47 106 GLN A O 1
ATOM 839 N N . ARG A 1 107 ? -4.572 28.282 12.598 1.00 43.25 107 ARG A N 1
ATOM 840 C CA . ARG A 1 107 ? -3.949 29.350 13.382 1.00 43.25 107 ARG A CA 1
ATOM 841 C C . ARG A 1 107 ? -2.614 29.724 12.768 1.00 43.25 107 ARG A C 1
ATOM 843 O O . ARG A 1 107 ? -1.914 28.789 12.321 1.00 43.25 107 ARG A O 1
#

Sequence (107 aa):
MPPLQHPDPITSRALILTVVCGNTWQVTSSAGRRELAELVNEFAAVRVSLDVNGNGPRLLVEDLESGQHVFLCPLELASFTQATPQDREDWLWVGNFRGERRPREQR

Radius of gyration: 20.82 Å; chains: 1; bounding box: 26×53×77 Å

Secondary structure (DSSP, 8-state):
---------------------------B-SSSEEEEEEEE-SS-EEEEEEE-SSSS-EEEEEETTT--EEEE-HHHHHHHHT--HHHHHHHHTSGGG-TT-------

pLDDT: mean 73.7, std 22.64, range [32.88, 97.88]